Protein AF-A0A953PFU8-F1 (afdb_monomer_lite)

pLDDT: mean 88.61, std 12.82, range [55.78, 98.69]

Foldseek 3Di:
DDDDDDDDADDLAEPAQQPDDPPDHSHDPHHCCVVPVVPVVVSVVRVVVPVVVVVVVVCCVVVVDDPVRVVVVVVVVVVVVVVVVVVVVPDDDDDPVCVCPPPDD

Sequence (105 aa):
GPSLIESKFYRFSAHGNAITVPPAPTQFPEHEAVGVYGNKDEYKAARERDPNKLFRALLLGQGVLTEADAKKIEDAARAEMDDAVAFALASPLPSPEEATNYVYA

Structure (mmCIF, N/CA/C/O backbone):
data_AF-A0A953PFU8-F1
#
_entry.id   AF-A0A953PFU8-F1
#
loop_
_atom_site.group_PDB
_atom_site.id
_atom_site.type_symbol
_atom_site.label_atom_id
_atom_site.label_alt_id
_atom_site.label_comp_id
_atom_site.label_asym_id
_atom_site.label_entity_id
_atom_site.label_seq_id
_atom_site.pdbx_PDB_ins_code
_atom_site.Cartn_x
_atom_site.Cartn_y
_atom_site.Cartn_z
_atom_site.occupancy
_atom_site.B_iso_or_equiv
_atom_site.auth_seq_id
_atom_site.auth_comp_id
_atom_site.auth_asym_id
_atom_site.auth_atom_id
_atom_site.pdbx_PDB_model_num
ATOM 1 N N . GLY A 1 1 ? -26.069 13.972 -11.927 1.00 91.81 1 GLY A N 1
ATOM 2 C CA . GLY A 1 1 ? -24.855 14.587 -12.504 1.00 91.81 1 GLY A CA 1
ATOM 3 C C . GLY A 1 1 ? -23.625 13.953 -11.878 1.00 91.81 1 GLY A C 1
ATOM 4 O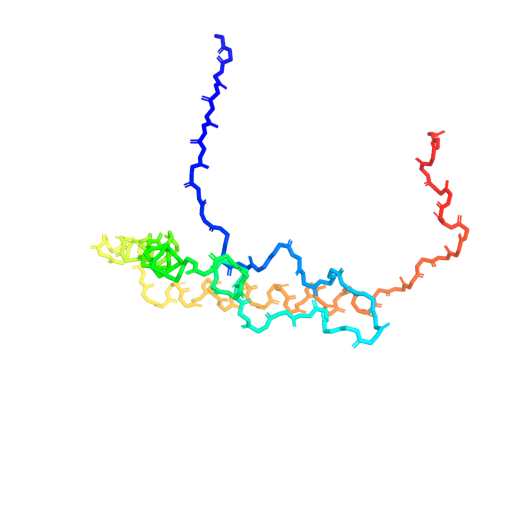 O . GLY A 1 1 ? -23.813 13.156 -10.964 1.00 91.81 1 GLY A O 1
ATOM 5 N N . PRO A 1 2 ? -22.405 14.249 -12.356 1.00 96.62 2 PRO A N 1
ATOM 6 C CA . PRO A 1 2 ? -21.178 13.775 -11.715 1.00 96.62 2 PRO A CA 1
ATOM 7 C C . PRO A 1 2 ? -20.927 14.474 -10.368 1.00 96.62 2 PRO A C 1
ATOM 9 O O . PRO A 1 2 ? -21.480 15.546 -10.114 1.00 96.62 2 PRO A O 1
ATOM 12 N N . SER A 1 3 ? -20.058 13.875 -9.550 1.00 97.31 3 SER A N 1
ATOM 13 C CA . SER A 1 3 ? -19.605 14.402 -8.256 1.00 97.31 3 SER A CA 1
ATOM 14 C C . SER A 1 3 ? -18.078 14.434 -8.193 1.00 97.31 3 SER A C 1
ATOM 16 O O . SER A 1 3 ? -17.421 13.544 -8.730 1.00 97.31 3 SER A O 1
ATOM 18 N N . LEU A 1 4 ? -17.526 15.427 -7.493 1.00 97.19 4 LEU A N 1
ATOM 19 C CA . LEU A 1 4 ? -16.114 15.483 -7.113 1.00 97.19 4 LEU A CA 1
ATOM 20 C C . LEU A 1 4 ? -15.982 15.123 -5.632 1.00 97.19 4 LEU A C 1
ATOM 22 O O . LEU A 1 4 ? -16.711 15.660 -4.799 1.00 97.19 4 LEU A O 1
ATOM 26 N N . ILE A 1 5 ? -15.037 14.242 -5.311 1.00 97.38 5 ILE A N 1
ATOM 27 C CA . ILE A 1 5 ? -14.690 13.879 -3.936 1.00 97.38 5 ILE A CA 1
ATOM 28 C C . ILE A 1 5 ? -13.204 14.170 -3.739 1.00 97.38 5 ILE A C 1
ATOM 30 O O . ILE A 1 5 ? -12.367 13.634 -4.460 1.00 97.38 5 ILE A O 1
ATOM 34 N N . GLU A 1 6 ? -12.883 15.006 -2.752 1.00 97.56 6 GLU A N 1
ATOM 35 C CA . GLU A 1 6 ? -11.513 15.219 -2.285 1.00 97.56 6 GLU A CA 1
ATOM 36 C C . GLU A 1 6 ? -11.290 14.397 -1.010 1.00 97.56 6 GLU A C 1
ATOM 38 O O . GLU A 1 6 ? -11.884 14.671 0.036 1.00 97.56 6 GLU A O 1
ATOM 43 N N . SER A 1 7 ? -10.424 13.388 -1.082 1.00 95.06 7 SER A N 1
ATOM 44 C CA . SER A 1 7 ? -10.001 12.613 0.086 1.00 95.06 7 SER A CA 1
ATOM 45 C C . SER A 1 7 ? -8.667 13.137 0.597 1.00 95.06 7 SER A C 1
ATOM 47 O O . SER A 1 7 ? -7.643 13.011 -0.068 1.00 95.06 7 SER A O 1
ATOM 49 N N . LYS A 1 8 ? -8.673 13.708 1.801 1.00 93.12 8 LYS A N 1
ATOM 50 C CA . LYS A 1 8 ? -7.461 14.212 2.452 1.00 93.12 8 LYS A CA 1
ATOM 51 C C . LYS A 1 8 ? -6.758 13.073 3.179 1.00 93.12 8 LYS A C 1
ATOM 53 O O . LYS A 1 8 ? -7.314 12.505 4.116 1.00 93.12 8 LYS A O 1
ATOM 58 N N . PHE A 1 9 ? -5.541 12.756 2.760 1.00 91.94 9 PHE A N 1
ATOM 59 C CA . PHE A 1 9 ? -4.692 11.748 3.389 1.00 91.94 9 PHE A CA 1
ATOM 60 C C . PHE A 1 9 ? -3.255 12.248 3.494 1.00 91.94 9 PHE A C 1
ATOM 62 O O . PHE A 1 9 ? -2.882 13.263 2.908 1.00 91.94 9 PHE A O 1
ATOM 69 N N . TYR A 1 10 ? -2.451 11.513 4.255 1.00 90.62 10 TYR A N 1
ATOM 70 C CA . TYR A 1 10 ? -1.039 11.793 4.440 1.00 90.62 10 TYR A CA 1
ATOM 71 C C . TYR A 1 10 ? -0.218 10.609 3.935 1.00 90.62 10 TYR A C 1
ATOM 73 O O . TYR A 1 10 ? -0.480 9.464 4.301 1.00 90.62 10 TYR A O 1
ATOM 81 N N . ARG A 1 11 ? 0.785 10.868 3.096 1.00 87.94 11 ARG A N 1
ATOM 82 C CA . ARG A 1 11 ? 1.725 9.839 2.643 1.00 87.94 11 ARG A CA 1
ATOM 83 C C . ARG A 1 11 ? 2.812 9.678 3.701 1.00 87.94 11 ARG A C 1
ATOM 85 O O . ARG A 1 11 ? 3.494 10.642 4.011 1.00 87.94 11 ARG A O 1
ATOM 92 N N . PHE A 1 12 ? 2.969 8.483 4.268 1.00 85.19 12 PHE A N 1
ATOM 93 C CA . PHE A 1 12 ? 3.989 8.234 5.299 1.00 85.19 12 PHE A CA 1
ATOM 94 C C . PHE A 1 12 ? 5.369 7.861 4.740 1.00 85.19 12 PHE A C 1
ATOM 96 O O . PHE A 1 12 ? 6.340 7.846 5.495 1.00 85.19 12 PHE A O 1
ATOM 103 N N . SER A 1 13 ? 5.458 7.553 3.444 1.00 78.69 13 SER A N 1
ATOM 104 C CA . SER A 1 13 ? 6.703 7.280 2.718 1.00 78.69 13 SER A CA 1
ATOM 105 C C . SER A 1 13 ? 7.219 8.527 1.997 1.00 78.69 13 SER A C 1
ATOM 107 O O . SER A 1 13 ? 6.443 9.430 1.690 1.00 78.69 13 SER A O 1
ATOM 109 N N . ALA A 1 14 ? 8.513 8.564 1.67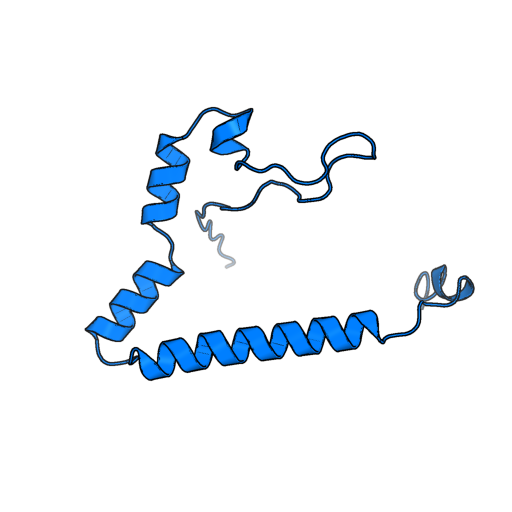1 1.00 76.31 14 ALA A N 1
ATOM 110 C CA . ALA A 1 14 ? 9.088 9.606 0.814 1.00 76.31 14 ALA A CA 1
ATOM 111 C C . ALA A 1 14 ? 8.385 9.687 -0.560 1.00 76.31 14 ALA A C 1
ATOM 113 O O . ALA A 1 14 ? 7.596 8.805 -0.918 1.00 76.31 14 ALA A O 1
ATOM 114 N N . HIS A 1 15 ? 8.649 10.751 -1.330 1.00 79.19 15 HIS A N 1
ATOM 115 C CA . HIS A 1 15 ? 8.047 10.935 -2.655 1.00 79.19 15 HIS A CA 1
ATOM 116 C C . HIS A 1 15 ? 8.453 9.851 -3.638 1.00 79.19 15 HIS A C 1
ATOM 118 O O . HIS A 1 15 ? 7.621 9.390 -4.416 1.00 79.19 15 HIS A O 1
ATOM 124 N N . GLY A 1 16 ? 9.681 9.367 -3.514 1.00 70.81 16 GLY A N 1
ATOM 125 C CA . GLY A 1 16 ? 10.139 8.152 -4.157 1.00 70.81 16 GLY A CA 1
ATOM 126 C C . GLY A 1 16 ? 11.270 7.515 -3.360 1.00 70.81 16 GLY A C 1
ATOM 127 O O . GLY A 1 16 ? 11.949 8.173 -2.576 1.00 70.81 16 GLY A O 1
ATOM 128 N N . ASN A 1 17 ? 11.477 6.220 -3.586 1.00 60.66 17 ASN A N 1
ATOM 129 C CA . ASN A 1 17 ? 12.534 5.435 -2.937 1.00 60.66 17 ASN A CA 1
ATOM 130 C C . ASN A 1 17 ? 13.755 5.212 -3.857 1.00 60.66 17 ASN A C 1
ATOM 132 O O . ASN A 1 17 ? 14.620 4.399 -3.543 1.00 60.66 17 ASN A O 1
ATOM 136 N N . ALA A 1 18 ? 13.790 5.884 -5.015 1.00 58.50 18 ALA A N 1
ATOM 137 C CA . ALA A 1 18 ? 14.862 5.816 -6.010 1.00 58.50 18 ALA A CA 1
ATOM 138 C C . ALA A 1 18 ? 14.920 7.113 -6.841 1.00 58.50 18 ALA A C 1
ATOM 140 O O . ALA A 1 18 ? 14.782 7.096 -8.060 1.00 58.50 18 ALA A O 1
ATOM 141 N N . ILE A 1 19 ? 15.045 8.264 -6.170 1.00 55.78 19 ILE A N 1
ATOM 142 C CA . ILE A 1 19 ? 14.991 9.590 -6.828 1.00 55.78 19 ILE A CA 1
ATOM 143 C C . ILE A 1 19 ? 16.374 10.068 -7.297 1.00 55.78 19 ILE A C 1
ATOM 145 O O . ILE A 1 19 ? 16.506 11.124 -7.911 1.00 55.78 19 ILE A O 1
ATOM 149 N N . THR A 1 20 ? 17.430 9.322 -6.985 1.00 58.97 20 THR A N 1
ATOM 150 C CA . THR A 1 20 ? 18.806 9.741 -7.237 1.00 58.97 20 THR A CA 1
ATOM 151 C C . THR A 1 20 ? 19.572 8.655 -7.984 1.00 58.97 20 THR A C 1
ATOM 153 O O . THR A 1 20 ? 19.284 7.465 -7.874 1.00 58.97 20 THR A O 1
ATOM 156 N N . VAL A 1 21 ? 20.536 9.079 -8.797 1.00 57.94 21 VAL A N 1
ATOM 157 C CA . VAL A 1 21 ? 21.501 8.189 -9.451 1.00 57.94 21 VAL A CA 1
ATOM 158 C C . VAL A 1 21 ? 22.730 8.052 -8.546 1.00 57.94 21 VAL A C 1
ATOM 160 O O . VAL A 1 21 ? 23.135 9.048 -7.932 1.00 57.94 21 VAL A O 1
ATOM 163 N N . PRO A 1 22 ? 23.347 6.857 -8.448 1.00 59.47 22 PRO A N 1
ATOM 164 C CA . PRO A 1 22 ? 24.603 6.681 -7.725 1.00 59.47 22 PRO A CA 1
ATOM 165 C C . PRO A 1 22 ? 25.636 7.756 -8.115 1.00 59.47 22 PRO A C 1
ATOM 167 O O . PRO A 1 22 ? 25.750 8.078 -9.300 1.00 59.47 22 PRO A O 1
ATOM 170 N N . PRO A 1 23 ? 26.381 8.329 -7.149 1.00 70.50 23 PRO A N 1
ATOM 171 C CA . PRO A 1 23 ? 26.620 7.823 -5.791 1.00 70.50 23 PRO A CA 1
ATOM 172 C C . PRO A 1 23 ? 25.661 8.347 -4.704 1.00 70.50 23 PRO A C 1
ATOM 174 O O . PRO A 1 23 ? 25.889 8.086 -3.524 1.00 70.50 23 PRO A O 1
ATOM 177 N N . ALA A 1 24 ? 24.624 9.113 -5.053 1.00 65.69 24 ALA A N 1
ATOM 178 C CA . ALA A 1 24 ? 23.716 9.673 -4.055 1.00 65.69 24 ALA A CA 1
ATOM 179 C C . ALA A 1 24 ? 22.829 8.582 -3.408 1.00 65.69 24 ALA A C 1
ATOM 181 O O . ALA A 1 24 ? 22.439 7.633 -4.093 1.00 65.69 24 ALA A O 1
ATOM 182 N N . PRO A 1 25 ? 22.483 8.695 -2.107 1.00 63.84 25 PRO A N 1
ATOM 183 C CA . PRO A 1 25 ? 21.554 7.774 -1.459 1.00 63.84 25 PRO A CA 1
ATOM 184 C C . PRO A 1 25 ? 20.200 7.785 -2.173 1.00 63.84 25 PRO A C 1
ATOM 186 O O . PRO A 1 25 ? 19.583 8.840 -2.332 1.00 63.84 25 PRO A O 1
ATOM 189 N N . THR A 1 26 ? 19.748 6.613 -2.611 1.00 60.66 26 THR A N 1
ATOM 190 C CA . THR A 1 26 ? 18.454 6.428 -3.289 1.00 60.66 26 THR A CA 1
ATOM 191 C C . THR A 1 26 ? 17.293 6.343 -2.305 1.00 60.66 26 THR A C 1
ATOM 193 O O . THR A 1 26 ? 16.156 6.644 -2.661 1.00 60.66 26 THR A O 1
ATOM 196 N N . GLN A 1 27 ? 17.600 5.994 -1.054 1.00 61.19 27 GLN A N 1
ATOM 197 C CA . GLN A 1 27 ? 16.665 5.843 0.051 1.00 61.19 27 GLN A CA 1
ATOM 198 C C . GLN A 1 27 ? 16.971 6.884 1.126 1.00 61.19 27 GLN A C 1
ATOM 200 O O . GLN A 1 27 ? 18.100 6.982 1.611 1.00 61.19 27 GLN A O 1
ATOM 205 N N . PHE A 1 28 ? 15.952 7.646 1.516 1.00 64.88 28 PHE A N 1
ATOM 206 C CA . PHE A 1 28 ? 16.061 8.617 2.598 1.00 64.88 28 PHE A CA 1
ATOM 207 C C . PHE A 1 28 ? 15.599 7.973 3.914 1.00 64.88 28 PHE A C 1
ATOM 209 O O . PHE A 1 28 ? 14.491 7.437 3.963 1.00 64.88 28 PHE A O 1
ATOM 216 N N . PRO A 1 29 ? 16.418 8.010 4.983 1.00 63.94 29 PRO A N 1
ATOM 217 C CA . PRO A 1 29 ? 16.077 7.381 6.261 1.00 63.94 29 PRO A CA 1
ATOM 218 C C . PRO A 1 29 ? 14.931 8.095 6.996 1.00 63.94 29 PRO A C 1
ATOM 220 O O . PRO A 1 29 ? 14.247 7.481 7.812 1.00 63.94 29 PRO A O 1
ATOM 223 N N . GLU A 1 30 ? 14.696 9.375 6.697 1.00 69.06 30 GLU A N 1
ATOM 224 C CA . GLU A 1 30 ? 13.622 10.182 7.275 1.00 69.06 30 GLU A CA 1
ATOM 225 C C . GLU A 1 30 ? 12.667 10.687 6.186 1.00 69.06 30 GLU A C 1
ATOM 227 O O . GLU A 1 30 ? 13.080 11.015 5.074 1.00 69.06 30 GLU A O 1
ATOM 232 N N . HIS A 1 31 ? 11.374 10.767 6.516 1.00 74.38 31 HIS A N 1
ATOM 233 C CA . HIS A 1 31 ? 10.350 11.301 5.619 1.00 74.38 31 HIS A CA 1
ATOM 234 C C . HIS A 1 31 ? 10.665 12.757 5.235 1.00 74.38 31 HIS A C 1
ATOM 236 O O . HIS A 1 31 ? 11.084 13.537 6.087 1.00 74.38 31 HIS A O 1
ATOM 242 N N . GLU A 1 32 ? 10.395 13.167 3.995 1.00 72.00 32 GLU A N 1
ATOM 243 C CA . GLU A 1 32 ? 10.688 14.525 3.496 1.00 72.00 32 GLU A CA 1
ATOM 244 C C . GLU A 1 32 ? 10.029 15.622 4.343 1.00 72.00 32 GLU A C 1
ATOM 246 O O . GLU A 1 32 ? 10.623 16.670 4.574 1.00 72.00 32 GLU A O 1
ATOM 251 N N . ALA A 1 33 ? 8.836 15.368 4.889 1.00 70.00 33 ALA A N 1
ATOM 252 C CA . ALA A 1 33 ? 8.200 16.292 5.833 1.00 70.00 33 ALA A CA 1
ATOM 253 C C . ALA A 1 33 ? 9.062 16.572 7.069 1.00 70.00 33 ALA A C 1
ATOM 255 O O . ALA A 1 33 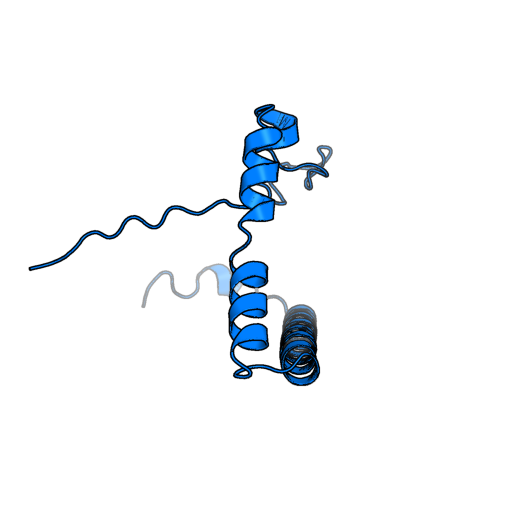? 9.044 17.680 7.583 1.00 70.00 33 ALA A O 1
ATOM 256 N N . VAL A 1 34 ? 9.839 15.590 7.523 1.00 73.00 34 VAL A N 1
ATOM 257 C CA . VAL A 1 34 ? 10.734 15.697 8.679 1.00 73.00 34 VAL A CA 1
ATOM 258 C C . VAL A 1 34 ? 12.095 16.248 8.251 1.00 73.00 34 VAL A C 1
ATOM 260 O O . VAL A 1 34 ? 12.564 17.218 8.843 1.00 73.00 34 VAL A O 1
ATOM 263 N N . GLY A 1 35 ? 12.710 15.642 7.232 1.00 72.50 35 GLY A N 1
ATOM 264 C CA . GLY A 1 35 ? 14.099 15.908 6.846 1.00 72.50 35 GLY A CA 1
ATOM 265 C C . GLY A 1 35 ? 14.303 17.085 5.887 1.00 72.50 35 GLY A C 1
ATOM 266 O O . GLY A 1 35 ? 15.372 17.684 5.892 1.00 72.50 35 GLY A O 1
ATOM 267 N N . VAL A 1 36 ? 13.298 17.434 5.077 1.00 73.12 36 VAL A N 1
ATOM 268 C CA . VAL A 1 36 ? 13.395 18.477 4.035 1.00 73.12 36 VAL A CA 1
ATOM 269 C C . VAL A 1 36 ? 12.540 19.689 4.390 1.00 73.12 36 VAL A C 1
ATOM 271 O O . VAL A 1 36 ? 13.018 20.819 4.354 1.00 73.12 36 VAL A O 1
ATOM 274 N N . TYR A 1 37 ? 11.280 19.463 4.760 1.00 74.94 37 TYR A N 1
ATOM 275 C CA . TYR A 1 37 ? 10.316 20.536 5.019 1.00 74.94 37 TYR A CA 1
ATOM 276 C C . TYR A 1 37 ? 10.245 20.955 6.494 1.00 74.94 37 TYR A C 1
ATOM 278 O O . TYR A 1 37 ? 9.622 21.963 6.813 1.00 74.94 37 TYR A O 1
ATOM 286 N N . GLY A 1 38 ? 10.875 20.198 7.401 1.00 77.69 38 GLY A N 1
ATOM 287 C CA . GLY A 1 38 ? 10.959 20.526 8.828 1.00 77.69 38 GLY A CA 1
ATOM 288 C C . GLY A 1 38 ? 9.633 20.476 9.601 1.00 77.69 38 GLY A C 1
ATOM 289 O O . GLY A 1 38 ? 9.593 20.885 10.759 1.00 77.69 38 GLY A O 1
ATOM 290 N N . ASN A 1 39 ? 8.555 19.951 9.017 1.00 85.50 39 ASN A N 1
ATOM 291 C CA . ASN A 1 39 ? 7.227 19.878 9.621 1.00 85.50 39 ASN A CA 1
ATOM 292 C C . ASN A 1 39 ? 7.003 18.571 10.406 1.00 85.50 39 ASN A C 1
ATOM 294 O O . ASN A 1 39 ? 6.188 17.712 10.057 1.00 85.50 39 ASN A O 1
ATOM 298 N N . LYS A 1 40 ? 7.778 18.400 11.481 1.00 86.56 40 LYS A N 1
ATOM 299 C CA . LYS A 1 40 ? 7.769 17.176 12.303 1.00 86.56 40 LYS A CA 1
ATOM 300 C C . LYS A 1 40 ? 6.442 16.954 13.031 1.00 86.56 40 LYS A C 1
ATOM 302 O O . LYS A 1 40 ? 5.995 15.811 13.140 1.00 86.56 40 LYS A O 1
ATOM 307 N N . ASP A 1 41 ? 5.813 18.030 13.497 1.00 89.88 41 ASP A N 1
ATOM 308 C CA . ASP A 1 41 ? 4.559 17.963 14.251 1.00 89.88 41 ASP A CA 1
ATOM 309 C C . ASP A 1 41 ? 3.393 17.508 13.371 1.00 89.88 41 ASP A C 1
ATOM 311 O O . ASP A 1 41 ? 2.596 16.670 13.793 1.00 89.88 41 ASP A O 1
ATOM 315 N N . GLU A 1 42 ? 3.334 17.976 12.121 1.00 88.62 42 GLU A N 1
ATOM 316 C CA . GLU A 1 42 ? 2.342 17.509 11.150 1.00 88.62 42 GLU A CA 1
ATOM 317 C C . GLU A 1 42 ? 2.509 16.013 10.862 1.00 88.62 42 GLU A C 1
ATOM 319 O O . GLU A 1 42 ? 1.536 15.260 10.917 1.00 88.62 42 GLU A O 1
ATOM 324 N N . TYR A 1 43 ? 3.742 15.558 10.617 1.00 89.44 43 TYR A N 1
ATOM 325 C CA . TYR A 1 43 ? 4.018 14.141 10.379 1.00 89.44 43 TYR A CA 1
ATOM 326 C C . TYR A 1 43 ? 3.607 13.269 11.574 1.00 89.44 43 TYR A C 1
ATOM 328 O O . TYR A 1 43 ? 2.988 12.215 11.401 1.00 89.44 43 TYR A O 1
ATOM 336 N N . LYS A 1 44 ? 3.906 13.719 12.799 1.00 90.62 44 LYS A N 1
ATOM 337 C CA . LYS A 1 44 ? 3.491 13.033 14.026 1.00 90.62 44 LYS A CA 1
ATOM 338 C C . LYS A 1 44 ? 1.966 12.975 14.145 1.00 90.62 44 LYS A C 1
ATOM 340 O O . LYS A 1 44 ? 1.423 11.887 14.332 1.00 90.62 44 LYS A O 1
ATOM 345 N N . ALA A 1 45 ? 1.279 14.106 13.977 1.00 92.06 45 ALA A N 1
ATOM 346 C CA . ALA A 1 45 ? -0.181 14.174 14.035 1.00 92.06 45 ALA A CA 1
ATOM 347 C C . ALA A 1 45 ? -0.841 13.278 12.972 1.00 92.06 45 ALA A C 1
ATOM 349 O O . ALA A 1 45 ? -1.861 12.639 13.230 1.00 92.06 45 ALA A O 1
ATOM 350 N N . ALA A 1 46 ? -0.238 13.179 11.786 1.00 92.06 46 ALA A N 1
ATOM 351 C CA . ALA A 1 46 ? -0.702 12.286 10.737 1.00 92.06 46 ALA A CA 1
ATOM 352 C C . ALA A 1 46 ? -0.511 10.804 11.108 1.00 92.06 46 ALA A C 1
ATOM 354 O O . ALA A 1 46 ? -1.425 10.006 10.917 1.00 92.06 46 ALA A O 1
ATOM 355 N N . ARG A 1 47 ? 0.635 10.429 11.696 1.00 91.62 47 ARG A N 1
ATOM 356 C CA . ARG A 1 47 ? 0.911 9.058 12.173 1.00 91.62 47 ARG A CA 1
ATOM 357 C C . ARG A 1 47 ? -0.015 8.609 13.305 1.00 91.62 47 ARG A C 1
ATOM 359 O O . ARG A 1 47 ? -0.318 7.420 13.400 1.00 91.62 47 ARG A O 1
ATOM 366 N N . GLU A 1 48 ? -0.447 9.529 14.162 1.00 94.25 48 GLU A N 1
ATOM 367 C CA . GLU A 1 48 ? -1.453 9.264 15.202 1.00 94.25 48 GLU A CA 1
ATOM 368 C C . GLU A 1 48 ? -2.842 8.992 14.603 1.00 94.25 48 GLU A C 1
ATOM 370 O O . GLU A 1 48 ? -3.645 8.278 15.201 1.00 94.25 48 GLU A O 1
ATOM 375 N N . ARG A 1 49 ? -3.108 9.501 13.393 1.00 94.69 49 ARG A N 1
ATOM 376 C CA . ARG A 1 49 ? -4.354 9.310 12.636 1.00 94.69 49 ARG A CA 1
ATOM 377 C C . ARG A 1 49 ? -4.254 8.241 11.548 1.00 94.69 49 ARG A C 1
ATOM 379 O O . ARG A 1 49 ? -5.009 8.278 10.580 1.00 94.69 49 ARG A O 1
ATOM 386 N N . ASP A 1 50 ? -3.334 7.294 11.700 1.00 96.06 50 ASP A N 1
ATOM 387 C CA . ASP A 1 50 ? -3.199 6.159 10.788 1.00 96.06 50 ASP A CA 1
ATOM 388 C C . ASP A 1 50 ? -4.534 5.383 10.689 1.00 96.06 50 ASP A C 1
ATOM 390 O O . ASP A 1 50 ? -4.980 4.798 11.687 1.00 96.06 50 ASP A O 1
ATOM 394 N N . PRO A 1 51 ? -5.185 5.361 9.508 1.00 95.69 51 PRO A N 1
ATOM 395 C CA . PRO A 1 51 ? -6.505 4.762 9.352 1.00 95.69 51 PRO A CA 1
ATOM 396 C C . PRO A 1 51 ? -6.501 3.257 9.629 1.00 95.69 51 PRO A C 1
ATOM 398 O O . PRO A 1 51 ? -7.496 2.747 10.137 1.00 95.69 51 PRO A O 1
ATOM 401 N N . ASN A 1 52 ? -5.390 2.550 9.388 1.00 94.88 52 ASN A N 1
ATOM 402 C CA . ASN A 1 52 ? -5.306 1.116 9.669 1.00 94.88 52 ASN A CA 1
ATOM 403 C C . ASN A 1 52 ? -5.379 0.844 11.173 1.00 94.88 52 ASN A C 1
ATOM 405 O O . ASN A 1 52 ? -6.092 -0.058 11.612 1.00 94.88 52 ASN A O 1
ATOM 409 N N . LYS A 1 53 ? -4.694 1.661 11.984 1.00 95.38 53 LYS A N 1
ATOM 410 C CA . LYS A 1 53 ? -4.731 1.539 13.449 1.00 95.38 53 LYS A CA 1
ATOM 411 C C . LYS A 1 53 ? -6.107 1.876 14.004 1.00 95.38 53 LYS A C 1
ATOM 413 O O . LYS A 1 5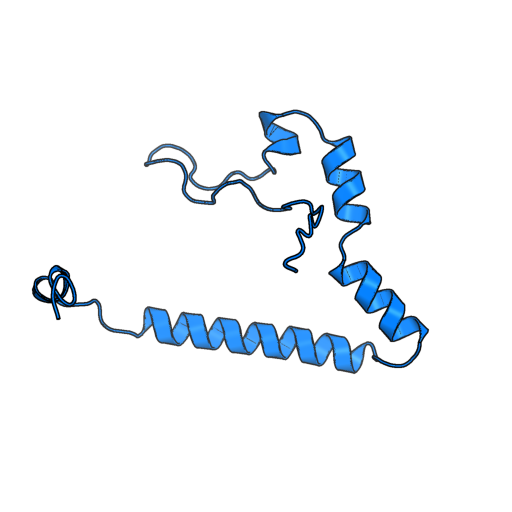3 ? -6.631 1.131 14.831 1.00 95.38 53 LYS A O 1
ATOM 418 N N . LEU A 1 54 ? -6.692 2.980 13.539 1.00 97.00 54 LEU A N 1
ATOM 419 C CA . LEU A 1 54 ? -8.002 3.436 14.000 1.00 97.00 54 LEU A CA 1
ATOM 420 C C . LEU A 1 54 ? -9.107 2.445 13.626 1.00 97.00 54 LEU A C 1
ATOM 422 O O . LEU A 1 54 ? -9.943 2.109 14.463 1.00 97.00 54 LEU A O 1
ATOM 426 N N . PHE A 1 55 ? -9.091 1.938 12.393 1.00 97.56 55 PHE A N 1
ATOM 427 C CA . PHE A 1 55 ? -10.100 0.995 11.933 1.00 97.56 55 PHE A CA 1
ATOM 428 C C . PHE A 1 55 ? -9.949 -0.375 12.598 1.00 97.56 55 PHE A C 1
ATOM 430 O O . PHE A 1 55 ? -10.949 -0.950 13.022 1.00 97.56 55 PHE A O 1
ATOM 437 N N . ARG A 1 56 ? -8.716 -0.860 12.812 1.00 97.44 56 ARG A N 1
ATOM 438 C CA . ARG A 1 56 ? -8.482 -2.073 13.612 1.00 97.44 56 ARG A CA 1
ATOM 439 C C . ARG A 1 56 ? -9.069 -1.930 15.016 1.00 97.44 56 ARG A C 1
ATOM 441 O O . ARG A 1 56 ? -9.808 -2.808 15.452 1.00 97.44 56 ARG A O 1
ATOM 448 N N . ALA A 1 57 ? -8.773 -0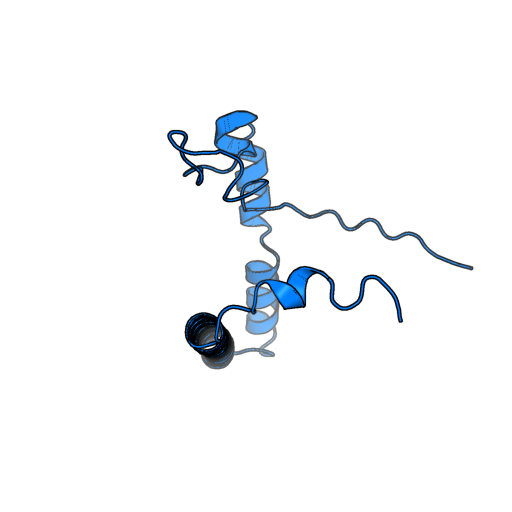.827 15.706 1.00 97.56 57 ALA A N 1
ATOM 449 C CA . ALA A 1 57 ? -9.290 -0.576 17.051 1.00 97.56 57 ALA A CA 1
ATOM 450 C C . ALA A 1 57 ? -10.827 -0.528 17.078 1.00 97.56 57 ALA A C 1
ATOM 452 O O . ALA A 1 57 ? -11.441 -1.089 17.984 1.00 97.56 57 ALA A O 1
ATOM 453 N N . LEU A 1 58 ? -11.447 0.083 16.062 1.00 98.38 58 LEU A N 1
ATOM 454 C CA . LEU A 1 58 ? -12.901 0.106 15.905 1.00 98.38 58 LEU A CA 1
ATOM 455 C C . LEU A 1 58 ? -13.481 -1.310 15.777 1.00 98.38 58 LEU A C 1
ATOM 457 O O . LEU A 1 58 ? -14.421 -1.649 16.492 1.00 98.38 58 LEU A O 1
ATOM 461 N N . LEU A 1 59 ? -12.920 -2.139 14.893 1.00 98.31 59 LEU A N 1
ATOM 462 C CA . LEU A 1 59 ? -13.425 -3.490 14.638 1.00 98.31 59 LEU A CA 1
ATOM 463 C C . LEU A 1 59 ? -13.240 -4.425 15.840 1.00 98.31 59 LEU A C 1
ATOM 465 O O . LEU A 1 59 ? -14.146 -5.201 16.146 1.00 98.31 59 LEU A O 1
ATOM 469 N N . LEU A 1 60 ? -12.106 -4.319 16.542 1.00 98.00 60 LEU A N 1
ATOM 470 C CA . LEU A 1 60 ? -11.859 -5.037 17.797 1.00 98.00 60 LEU A CA 1
ATOM 471 C C . LEU A 1 60 ? -12.857 -4.605 18.878 1.00 98.00 60 LEU A C 1
ATOM 473 O O . LEU A 1 60 ? -13.473 -5.445 19.529 1.00 98.00 60 LEU A O 1
ATOM 477 N N . GLY A 1 61 ? -13.066 -3.293 19.037 1.00 98.19 61 GLY A N 1
ATOM 478 C CA . GLY A 1 61 ? -14.003 -2.740 20.017 1.00 98.19 61 GLY A CA 1
ATOM 479 C C . GLY A 1 61 ? -15.463 -3.123 19.759 1.00 98.19 61 GLY A C 1
ATOM 480 O O . GLY A 1 61 ? -16.244 -3.223 20.701 1.00 98.19 61 GLY A O 1
ATOM 481 N N . GLN A 1 62 ? -15.831 -3.372 18.499 1.00 98.19 62 GLN A N 1
ATOM 482 C CA . GLN A 1 62 ? -17.160 -3.855 18.111 1.00 98.19 62 GLN A CA 1
ATOM 483 C C . GLN A 1 62 ? -17.284 -5.388 18.119 1.00 98.19 62 GLN A C 1
ATOM 485 O O . GLN A 1 62 ? -18.371 -5.905 17.871 1.00 98.19 62 GLN A O 1
ATOM 490 N N . GLY A 1 63 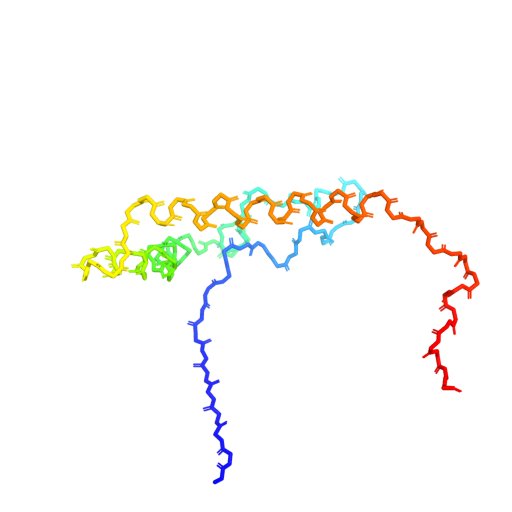? -16.196 -6.122 18.374 1.00 97.50 63 GLY A N 1
ATOM 491 C CA . GLY A 1 63 ? -16.177 -7.586 18.310 1.00 97.50 63 GLY A CA 1
ATOM 492 C C . GLY A 1 63 ? -16.360 -8.159 16.899 1.00 97.50 63 GLY A C 1
ATOM 493 O O . GLY A 1 63 ? -16.628 -9.348 16.758 1.00 97.50 63 GLY A O 1
ATOM 494 N N . VAL A 1 64 ? -16.227 -7.331 15.856 1.00 98.31 64 VAL A N 1
ATOM 495 C CA . VAL A 1 64 ? -16.291 -7.752 14.442 1.00 98.31 64 VAL A CA 1
ATOM 496 C C . VAL A 1 64 ? -15.004 -8.465 14.028 1.00 98.31 64 VAL A C 1
ATOM 498 O O . VAL A 1 64 ? -15.017 -9.329 13.157 1.00 98.31 64 VAL A O 1
ATOM 501 N N . LEU A 1 65 ? -13.892 -8.092 14.658 1.00 97.69 65 LEU A N 1
ATOM 502 C CA . LEU A 1 65 ? -12.568 -8.654 14.440 1.00 97.69 65 LEU A CA 1
ATOM 503 C C . LEU A 1 65 ? -12.005 -9.110 15.787 1.00 97.69 65 LEU A C 1
ATOM 505 O O . LEU A 1 65 ? -12.211 -8.435 16.794 1.00 97.69 65 LEU A O 1
ATOM 509 N N . THR A 1 66 ? -11.268 -10.219 15.812 1.00 98.12 66 THR A N 1
ATOM 510 C CA . THR A 1 66 ? -10.423 -10.591 16.956 1.00 98.12 66 THR A CA 1
ATOM 511 C C . THR A 1 66 ? -8.951 -10.318 16.655 1.00 98.12 66 THR A C 1
ATOM 513 O O . THR A 1 66 ? -8.547 -10.200 15.498 1.00 98.12 66 THR A O 1
ATOM 516 N N . GLU A 1 67 ? -8.106 -10.261 17.687 1.00 97.31 67 GLU A N 1
ATOM 517 C CA . GLU A 1 67 ? -6.652 -10.135 17.489 1.00 97.31 67 GLU A CA 1
ATOM 518 C C . GLU A 1 67 ? -6.075 -11.301 16.667 1.00 97.31 67 GLU A C 1
ATOM 520 O O . GLU A 1 67 ? -5.157 -11.107 15.869 1.00 97.31 67 GLU A O 1
ATOM 525 N N . ALA A 1 68 ? -6.640 -12.504 16.820 1.00 98.12 68 ALA A N 1
ATOM 526 C CA . ALA A 1 68 ? -6.238 -13.681 16.055 1.00 98.12 68 ALA A CA 1
ATOM 527 C C . ALA A 1 68 ? -6.602 -13.546 14.568 1.00 98.12 68 ALA A C 1
ATOM 529 O O . ALA A 1 68 ? -5.770 -13.840 13.709 1.00 98.12 68 ALA A O 1
ATOM 530 N N . ASP A 1 69 ? -7.804 -13.052 14.260 1.00 97.88 69 ASP A N 1
ATOM 531 C CA . ASP A 1 69 ? -8.229 -12.795 12.879 1.00 97.88 69 ASP A CA 1
ATOM 532 C C . ASP A 1 69 ? -7.357 -11.725 12.226 1.00 97.88 69 ASP A C 1
ATOM 534 O O . ASP A 1 69 ? -6.886 -11.889 11.102 1.00 97.88 69 ASP A O 1
ATOM 538 N N . ALA A 1 70 ? -7.093 -10.644 12.956 1.00 96.94 70 ALA A N 1
ATOM 539 C CA . ALA A 1 70 ? -6.281 -9.545 12.471 1.00 96.94 70 ALA A CA 1
ATOM 540 C C . ALA A 1 70 ? -4.841 -9.996 12.173 1.00 96.94 70 ALA A C 1
ATOM 542 O O . ALA A 1 70 ? -4.300 -9.686 11.112 1.00 96.94 70 ALA A O 1
ATOM 543 N N . LYS A 1 71 ? -4.247 -10.806 13.062 1.00 97.38 71 LYS A N 1
ATOM 544 C CA . LYS A 1 71 ? -2.943 -11.433 12.818 1.00 97.38 71 LYS A CA 1
ATOM 545 C C . LYS A 1 71 ? -2.970 -12.357 11.599 1.00 97.38 71 LYS A C 1
ATOM 547 O O . LYS A 1 71 ? -2.051 -12.318 10.789 1.00 97.38 71 LYS A O 1
ATOM 552 N N . LYS A 1 72 ? -4.019 -13.167 11.444 1.00 98.38 72 LYS A N 1
ATOM 553 C CA . LYS A 1 72 ? -4.160 -14.067 10.293 1.00 98.38 72 LYS A CA 1
ATOM 554 C C . LYS A 1 72 ? -4.193 -13.297 8.969 1.00 98.38 72 LYS A C 1
ATOM 556 O O . LYS A 1 72 ? -3.594 -13.754 8.001 1.00 98.38 72 LYS A O 1
ATOM 561 N N . ILE A 1 73 ? -4.860 -12.142 8.927 1.00 97.81 73 ILE A N 1
ATOM 562 C CA . ILE A 1 73 ? -4.888 -11.263 7.747 1.00 97.81 73 ILE A CA 1
ATOM 563 C C . ILE A 1 73 ? -3.488 -10.714 7.444 1.00 97.81 73 ILE A C 1
ATOM 565 O O . ILE A 1 73 ? -3.053 -10.762 6.297 1.00 97.81 73 ILE A O 1
ATOM 569 N N . GLU A 1 74 ? -2.769 -10.228 8.459 1.00 97.25 74 GLU A N 1
ATOM 570 C CA . GLU A 1 74 ? -1.399 -9.721 8.290 1.00 97.25 74 GLU A CA 1
ATOM 571 C C . GLU A 1 74 ? -0.431 -10.797 7.788 1.00 97.25 74 GLU A C 1
ATOM 573 O O . GLU A 1 74 ? 0.362 -10.542 6.880 1.00 97.25 74 GLU A O 1
ATOM 578 N N . ASP A 1 75 ? -0.501 -11.998 8.365 1.00 98.50 75 ASP A N 1
ATOM 579 C CA . ASP A 1 75 ? 0.348 -13.123 7.976 1.00 98.50 75 ASP A CA 1
ATOM 580 C C . ASP A 1 75 ? 0.034 -13.574 6.539 1.00 98.50 75 ASP A C 1
ATOM 582 O O . ASP A 1 75 ? 0.954 -13.822 5.761 1.00 98.50 75 ASP A O 1
ATOM 586 N N . ALA A 1 76 ? -1.249 -13.624 6.161 1.00 98.62 76 ALA A N 1
ATOM 587 C CA . ALA A 1 76 ? -1.667 -13.971 4.804 1.00 98.62 76 ALA A CA 1
ATOM 588 C C . ALA A 1 76 ? -1.191 -12.938 3.771 1.00 98.62 76 ALA A C 1
ATOM 590 O O . ALA A 1 76 ? -0.618 -13.319 2.756 1.00 98.62 76 ALA A O 1
ATOM 591 N N . ALA A 1 77 ? -1.358 -11.642 4.056 1.00 98.38 77 ALA A N 1
ATOM 592 C CA . ALA A 1 77 ? -0.886 -10.574 3.175 1.00 98.38 77 ALA A CA 1
ATOM 593 C C . ALA A 1 77 ? 0.641 -10.601 3.006 1.00 98.38 77 ALA A C 1
ATOM 595 O O . ALA A 1 77 ? 1.159 -10.311 1.930 1.00 98.38 77 ALA A O 1
ATOM 596 N N . ARG A 1 78 ? 1.381 -10.964 4.063 1.00 98.12 78 ARG A N 1
ATOM 597 C CA . ARG A 1 78 ? 2.836 -11.125 3.984 1.00 98.12 78 ARG A CA 1
ATOM 598 C C . ARG A 1 78 ? 3.229 -12.305 3.104 1.00 98.12 78 ARG A C 1
ATOM 600 O O . ARG A 1 78 ? 4.065 -12.127 2.230 1.00 98.12 78 ARG A O 1
ATOM 607 N N . ALA A 1 79 ? 2.604 -13.462 3.311 1.00 98.44 79 ALA A N 1
ATOM 608 C CA . ALA A 1 79 ? 2.866 -14.649 2.505 1.00 98.44 79 ALA A CA 1
ATOM 609 C C . ALA A 1 79 ? 2.571 -14.398 1.017 1.00 98.44 79 ALA A C 1
ATOM 611 O O . ALA A 1 79 ? 3.396 -14.717 0.170 1.00 98.44 79 ALA A O 1
ATOM 612 N N . GLU A 1 80 ? 1.450 -13.739 0.704 1.00 98.69 80 GLU A N 1
ATOM 613 C CA . GLU A 1 80 ? 1.101 -13.363 -0.672 1.00 98.69 80 GLU A CA 1
ATOM 614 C C . GLU A 1 80 ? 2.167 -12.459 -1.310 1.00 98.69 80 GLU A C 1
ATOM 616 O O . GLU A 1 80 ? 2.553 -12.662 -2.462 1.00 98.69 80 GLU A O 1
ATOM 621 N N . MET A 1 81 ? 2.687 -11.483 -0.558 1.00 98.12 81 MET A N 1
ATOM 622 C CA . MET A 1 81 ? 3.755 -10.615 -1.051 1.00 98.12 81 MET A CA 1
ATOM 623 C C . MET A 1 81 ? 5.083 -11.351 -1.239 1.00 98.12 81 MET A C 1
ATOM 625 O O . MET A 1 81 ? 5.772 -11.094 -2.227 1.00 98.12 81 MET A O 1
ATOM 629 N N . ASP A 1 82 ? 5.441 -12.254 -0.326 1.00 97.69 82 ASP A N 1
ATOM 630 C CA . ASP A 1 82 ? 6.652 -13.070 -0.441 1.00 97.69 82 ASP A CA 1
ATOM 631 C C . ASP A 1 82 ? 6.581 -13.967 -1.692 1.00 97.69 82 ASP A C 1
ATOM 633 O O . ASP A 1 82 ? 7.536 -14.016 -2.475 1.00 97.69 82 ASP A O 1
ATOM 637 N N . ASP A 1 83 ? 5.425 -14.589 -1.944 1.00 98.31 83 ASP A N 1
ATOM 638 C CA . ASP A 1 83 ? 5.171 -15.408 -3.133 1.00 98.31 83 ASP A CA 1
ATOM 639 C C . ASP A 1 83 ? 5.233 -14.575 -4.425 1.00 98.31 83 ASP A C 1
ATOM 641 O O . ASP A 1 83 ? 5.863 -14.983 -5.406 1.00 98.31 83 ASP A O 1
ATOM 645 N N . ALA A 1 84 ? 4.637 -13.376 -4.429 1.00 98.19 84 ALA A N 1
ATOM 646 C CA . ALA A 1 84 ? 4.677 -12.465 -5.572 1.00 98.19 84 ALA A CA 1
ATOM 647 C C . ALA A 1 84 ? 6.110 -12.016 -5.905 1.00 98.19 84 ALA A C 1
ATOM 649 O O . ALA A 1 84 ? 6.495 -11.967 -7.077 1.00 98.19 84 ALA A O 1
ATOM 650 N N . VAL A 1 85 ? 6.923 -11.722 -4.885 1.00 97.19 85 VAL A N 1
ATOM 651 C CA . VAL A 1 85 ? 8.339 -11.371 -5.060 1.00 97.19 85 VAL A CA 1
ATOM 652 C C . VAL A 1 85 ? 9.131 -12.564 -5.591 1.00 97.19 85 VAL A C 1
ATOM 654 O O . VAL A 1 85 ? 9.910 -12.401 -6.531 1.00 97.19 85 VAL A O 1
ATOM 657 N N . ALA A 1 86 ? 8.919 -13.763 -5.044 1.00 96.81 86 ALA A N 1
ATOM 658 C CA . ALA A 1 86 ? 9.587 -14.975 -5.511 1.00 96.81 86 ALA A CA 1
ATOM 659 C C . ALA A 1 86 ? 9.263 -15.269 -6.984 1.00 96.81 86 ALA A C 1
ATOM 661 O O . ALA A 1 86 ? 10.169 -15.540 -7.774 1.00 96.81 86 ALA A O 1
ATOM 662 N N . PHE A 1 87 ? 7.992 -15.145 -7.372 1.00 98.06 87 PHE A N 1
ATOM 663 C CA . PHE A 1 87 ? 7.554 -15.285 -8.758 1.00 98.06 87 PHE A CA 1
ATOM 664 C C . PHE A 1 87 ? 8.217 -14.253 -9.682 1.00 98.06 87 PHE A C 1
ATOM 666 O O . PHE A 1 87 ? 8.736 -14.614 -10.741 1.00 98.06 87 PHE A O 1
ATOM 673 N N . ALA A 1 88 ? 8.250 -12.979 -9.280 1.00 96.06 88 ALA A N 1
ATOM 674 C CA . ALA A 1 88 ? 8.851 -11.913 -10.079 1.00 96.06 88 ALA A CA 1
ATOM 675 C C . ALA A 1 88 ? 10.361 -12.117 -10.280 1.00 96.06 88 ALA A C 1
ATOM 677 O O . ALA A 1 88 ? 10.861 -11.943 -11.387 1.00 96.06 88 ALA A O 1
ATOM 678 N N . LEU A 1 89 ? 11.082 -12.532 -9.234 1.00 95.56 89 LEU A N 1
ATOM 679 C CA . LEU A 1 89 ? 12.522 -12.798 -9.307 1.00 95.56 89 LEU A CA 1
ATOM 680 C C . LEU A 1 89 ? 12.859 -14.063 -10.108 1.00 95.56 89 LEU A C 1
ATOM 682 O O . LEU A 1 89 ? 13.928 -14.131 -10.711 1.00 95.56 89 LEU A O 1
ATOM 686 N N . ALA A 1 90 ? 11.972 -15.061 -10.109 1.00 97.69 90 ALA A N 1
ATOM 687 C CA . ALA A 1 90 ? 12.133 -16.286 -10.892 1.00 97.69 90 ALA A CA 1
ATOM 688 C C . ALA A 1 90 ? 11.726 -16.123 -12.367 1.00 97.69 90 ALA A C 1
ATOM 690 O O . ALA A 1 90 ? 12.035 -16.987 -13.190 1.00 97.69 90 ALA A O 1
ATOM 691 N N . SER A 1 91 ? 11.019 -15.043 -12.703 1.00 97.94 91 SER A N 1
ATOM 692 C CA . SER A 1 91 ? 10.561 -14.781 -14.064 1.00 97.94 91 SER A CA 1
ATOM 693 C C . SER A 1 91 ? 11.738 -14.414 -14.979 1.00 97.94 91 SER A C 1
ATOM 695 O O . SER A 1 91 ? 12.638 -13.680 -14.563 1.00 97.94 91 SER A O 1
ATOM 697 N N . PRO A 1 92 ? 11.761 -14.903 -16.232 1.00 96.44 92 PRO A N 1
ATOM 698 C CA . PRO A 1 92 ? 12.805 -14.540 -17.180 1.00 96.44 92 PRO A CA 1
ATOM 699 C C . PRO A 1 92 ? 12.736 -13.046 -17.511 1.00 96.44 92 PRO A C 1
ATOM 701 O O . PRO A 1 92 ? 11.658 -12.452 -17.563 1.00 96.44 92 PRO A O 1
ATOM 704 N N . LEU A 1 93 ? 13.896 -12.445 -17.779 1.00 95.88 93 LEU A N 1
ATOM 705 C CA . LEU A 1 93 ? 13.937 -11.109 -18.367 1.00 95.88 93 LEU A CA 1
ATOM 706 C C . LEU A 1 93 ? 13.339 -11.153 -19.785 1.00 95.88 93 LEU A C 1
ATOM 708 O O . LEU A 1 93 ? 13.561 -12.143 -20.489 1.00 95.88 93 LEU A O 1
ATOM 712 N N . PRO A 1 94 ? 12.622 -10.100 -20.217 1.00 95.19 94 PRO A N 1
ATOM 713 C CA . PRO A 1 94 ? 12.112 -10.025 -21.581 1.00 95.19 94 PRO A CA 1
ATOM 714 C C . PRO A 1 94 ? 13.267 -9.982 -22.582 1.00 95.19 94 PRO A C 1
ATOM 716 O O . PRO A 1 94 ? 14.346 -9.452 -22.283 1.00 95.19 94 PRO A O 1
ATOM 719 N N . SER A 1 95 ? 13.045 -10.512 -23.784 1.00 97.00 95 SER A N 1
ATOM 720 C CA . SER A 1 95 ? 14.019 -10.360 -24.862 1.00 97.00 95 SER A CA 1
ATOM 721 C C . SER A 1 95 ? 14.069 -8.891 -25.326 1.00 97.00 95 SER A C 1
ATOM 723 O O . SER A 1 95 ? 13.060 -8.184 -25.250 1.00 97.00 95 SER A O 1
ATOM 725 N N . PRO A 1 96 ? 15.217 -8.379 -25.812 1.00 96.69 96 PRO A N 1
ATOM 726 C CA . PRO A 1 96 ? 15.307 -6.998 -26.292 1.00 96.69 96 PRO A CA 1
ATOM 727 C C . PRO A 1 96 ? 14.291 -6.654 -27.393 1.00 96.69 96 PRO A C 1
ATOM 729 O O . PRO A 1 96 ? 13.829 -5.518 -27.473 1.00 96.69 96 PRO A O 1
ATOM 732 N N . GLU A 1 97 ? 13.925 -7.628 -28.228 1.00 95.81 97 GLU A N 1
ATOM 733 C CA . GLU A 1 97 ? 12.955 -7.475 -29.317 1.00 95.81 97 GLU A CA 1
ATOM 734 C C . GLU A 1 97 ? 11.545 -7.153 -28.795 1.00 95.81 97 GLU A C 1
ATOM 736 O O . GLU A 1 97 ? 10.796 -6.415 -29.444 1.00 95.81 97 GLU A O 1
ATOM 741 N N . GLU A 1 98 ? 11.206 -7.627 -27.590 1.00 96.12 98 GLU A N 1
ATOM 742 C CA . GLU A 1 98 ? 9.913 -7.368 -26.953 1.00 96.12 98 GLU A CA 1
ATOM 743 C C . GLU A 1 98 ? 9.696 -5.889 -26.610 1.00 96.12 98 GLU A C 1
ATOM 745 O O . GLU A 1 98 ? 8.556 -5.469 -26.416 1.00 96.12 98 GLU A O 1
ATOM 750 N N . ALA A 1 99 ? 10.753 -5.068 -26.598 1.00 96.25 99 ALA A N 1
ATOM 751 C CA . ALA A 1 99 ? 10.663 -3.636 -26.308 1.00 96.25 99 ALA A CA 1
ATOM 752 C C . ALA A 1 99 ? 9.744 -2.865 -27.274 1.00 96.25 99 ALA A C 1
ATOM 754 O O . ALA A 1 99 ? 9.266 -1.784 -26.936 1.00 96.25 99 ALA A O 1
ATOM 755 N N . THR A 1 100 ? 9.509 -3.401 -28.477 1.00 96.31 100 THR A N 1
ATOM 756 C CA . THR A 1 100 ? 8.644 -2.781 -29.499 1.00 96.31 100 THR A CA 1
ATOM 757 C C . THR A 1 100 ? 7.247 -3.390 -29.585 1.00 96.31 100 THR A C 1
ATOM 759 O O . THR A 1 100 ? 6.418 -2.923 -30.372 1.00 96.31 100 THR A O 1
ATOM 762 N N . ASN A 1 101 ? 6.958 -4.402 -28.765 1.00 96.06 101 ASN A N 1
ATOM 763 C CA . ASN A 1 101 ? 5.627 -4.986 -28.700 1.00 96.06 101 ASN A CA 1
ATOM 764 C C . ASN A 1 101 ? 4.605 -3.930 -28.246 1.00 96.06 101 ASN A C 1
ATOM 766 O O . ASN A 1 101 ? 4.907 -3.061 -27.428 1.00 96.06 101 ASN A O 1
ATOM 770 N N . TYR A 1 102 ? 3.379 -4.020 -28.766 1.00 94.81 102 TYR A N 1
ATOM 771 C CA . TYR A 1 102 ? 2.236 -3.169 -28.393 1.00 94.81 102 TYR A CA 1
ATOM 772 C C . TYR A 1 102 ? 2.374 -1.667 -28.705 1.00 94.81 102 TYR A C 1
ATOM 774 O O . TYR A 1 102 ? 1.548 -0.873 -28.258 1.00 94.81 102 TYR A O 1
ATOM 782 N N . VAL A 1 103 ? 3.371 -1.256 -29.499 1.00 96.12 103 VAL A N 1
ATOM 783 C CA . VAL A 1 103 ? 3.441 0.118 -30.038 1.00 96.12 103 VAL A CA 1
ATOM 784 C C . VAL A 1 103 ? 2.290 0.378 -31.020 1.00 96.12 103 VAL A C 1
ATOM 786 O O . VAL A 1 103 ? 1.735 1.475 -31.058 1.00 96.12 103 VAL A O 1
ATOM 789 N N . TYR A 1 104 ? 1.905 -0.649 -31.777 1.00 91.94 104 TYR A N 1
ATOM 790 C CA . TYR A 1 104 ? 0.707 -0.694 -32.615 1.00 91.94 104 TYR A CA 1
ATOM 791 C C . TYR A 1 104 ? -0.057 -2.002 -32.345 1.00 91.94 104 TYR A C 1
ATOM 793 O O . TYR A 1 104 ? 0.485 -2.909 -31.707 1.00 91.94 104 TYR A O 1
ATOM 801 N N . ALA A 1 105 ? -1.313 -2.059 -32.798 1.00 81.44 105 ALA A N 1
ATOM 802 C CA . ALA A 1 105 ? -2.197 -3.221 -32.674 1.00 81.44 105 ALA A CA 1
ATOM 803 C C . ALA A 1 105 ? -1.945 -4.276 -33.758 1.00 81.44 105 ALA A C 1
ATOM 805 O O . ALA A 1 105 ? -1.599 -3.875 -34.894 1.00 81.44 105 ALA A O 1
#

Radius of gyration: 20.71 Å; chains: 1; bounding box: 52×37×53 Å

Secondary structure (DSSP, 8-state):
------------S-S-S--S-TTS-SS-SS-HHHHTS--HHHHHHHHHT-HHHHHHHHHHHTTSS-HHHHHHHHHHHHHHHHHHHHHHHHSPPPPGGGGGTTS--